Protein AF-M6HCG2-F1 (afdb_monomer)

Radius of gyration: 15.39 Å; Cα contacts (8 Å, |Δi|>4): 133; chains: 1; bounding box: 35×34×44 Å

Sequence (137 aa):
MELQGTQKFNDYQQAISNLPKDYVSIDENFLARYEVEIEVIKEFLDDKGGLHLIQVDEYSTLCRVPSKETLSKVSERTKKLDPIEADIDFVNRCLVYPSSETFSGWINKGAPGLASSVARKIFDLAKLNHEAVSKKL

Structure (mmCIF, N/CA/C/O backbone):
data_AF-M6HCG2-F1
#
_entry.id   AF-M6HCG2-F1
#
loop_
_atom_site.group_PDB
_atom_site.id
_atom_site.type_symbol
_atom_site.label_atom_id
_atom_site.label_alt_id
_atom_site.label_comp_id
_atom_site.label_asym_id
_atom_site.label_entity_id
_atom_site.label_seq_id
_atom_site.pdbx_PDB_ins_code
_atom_site.Cartn_x
_atom_site.Cartn_y
_atom_site.Cartn_z
_atom_site.occupancy
_atom_site.B_iso_or_equiv
_atom_site.auth_seq_id
_atom_site.auth_comp_id
_atom_site.auth_asym_id
_atom_site.auth_atom_id
_atom_site.pdbx_PDB_model_num
ATOM 1 N N . MET A 1 1 ? -7.704 -3.581 29.899 1.00 51.91 1 MET A N 1
ATOM 2 C CA . MET A 1 1 ? -7.858 -2.919 28.583 1.00 51.91 1 MET A CA 1
ATOM 3 C C . MET A 1 1 ? -6.638 -3.097 27.680 1.00 51.91 1 MET A C 1
ATOM 5 O O . MET A 1 1 ? -6.819 -3.118 26.475 1.00 51.91 1 MET A O 1
ATOM 9 N N . GLU A 1 2 ? -5.429 -3.306 28.215 1.00 56.97 2 GLU A N 1
ATOM 10 C CA . GLU A 1 2 ? -4.198 -3.435 27.406 1.00 56.97 2 GLU A CA 1
ATOM 11 C C . GLU A 1 2 ? -4.110 -4.735 26.578 1.00 56.97 2 GLU A C 1
ATOM 13 O O . GLU A 1 2 ? -3.613 -4.722 25.458 1.00 56.97 2 GLU A O 1
ATOM 18 N N . LEU A 1 3 ? -4.680 -5.843 27.067 1.00 62.56 3 LEU A N 1
ATOM 19 C CA . LEU A 1 3 ? -4.647 -7.146 26.380 1.00 62.56 3 LEU A CA 1
ATOM 20 C C . LEU A 1 3 ? -5.424 -7.170 25.047 1.00 62.56 3 LEU A C 1
ATOM 22 O O . LEU A 1 3 ? -5.017 -7.865 24.120 1.00 62.56 3 LEU A O 1
ATOM 26 N N . GLN A 1 4 ? -6.513 -6.398 24.923 1.00 64.56 4 GLN A N 1
ATOM 27 C CA . GLN A 1 4 ? -7.308 -6.341 23.685 1.00 64.56 4 GLN A CA 1
ATOM 28 C C . GLN A 1 4 ? -6.575 -5.608 22.555 1.00 64.56 4 GLN A C 1
ATOM 30 O O . GLN A 1 4 ? -6.674 -6.020 21.402 1.00 64.56 4 GLN A O 1
ATOM 35 N N . GLY A 1 5 ? -5.821 -4.550 22.872 1.00 71.69 5 GLY A N 1
ATOM 36 C CA . GLY A 1 5 ? -5.036 -3.815 21.876 1.00 71.69 5 GLY A CA 1
ATOM 37 C C . GLY A 1 5 ? -3.893 -4.659 21.310 1.00 71.69 5 GLY A C 1
ATOM 38 O O . GLY A 1 5 ? -3.696 -4.700 20.097 1.00 71.69 5 GLY A O 1
ATOM 39 N N . THR A 1 6 ? -3.192 -5.390 22.181 1.00 80.12 6 THR A N 1
ATOM 40 C CA . THR A 1 6 ? -2.101 -6.289 21.783 1.00 80.12 6 THR A CA 1
ATOM 41 C C . THR A 1 6 ? -2.598 -7.446 20.919 1.00 80.12 6 THR A C 1
ATOM 43 O O . THR A 1 6 ? -1.968 -7.760 19.913 1.00 80.12 6 THR A O 1
ATOM 46 N N . GLN A 1 7 ? -3.745 -8.046 21.258 1.00 84.06 7 GLN A N 1
ATOM 47 C CA . GLN A 1 7 ? -4.318 -9.133 20.459 1.00 84.06 7 GLN A CA 1
ATOM 48 C C . GLN A 1 7 ? -4.692 -8.663 19.047 1.00 84.06 7 GLN A C 1
ATOM 50 O O . GLN A 1 7 ? -4.217 -9.247 18.079 1.00 84.06 7 GLN A O 1
ATOM 55 N N . LYS A 1 8 ? -5.432 -7.550 18.917 1.00 84.75 8 LYS A N 1
ATOM 56 C CA . LYS A 1 8 ? -5.800 -6.994 17.602 1.00 84.75 8 LYS A CA 1
ATOM 57 C C . LYS A 1 8 ? -4.581 -6.658 16.738 1.00 84.75 8 LYS A C 1
ATOM 59 O O . LYS A 1 8 ? -4.616 -6.835 15.525 1.00 84.75 8 LYS A O 1
ATOM 64 N N . PHE A 1 9 ? -3.502 -6.165 17.350 1.00 86.25 9 PHE A N 1
ATOM 65 C CA . PHE A 1 9 ? -2.258 -5.893 16.629 1.00 86.25 9 PHE A CA 1
ATOM 66 C C . PHE A 1 9 ? -1.578 -7.178 16.133 1.00 86.25 9 PHE A C 1
ATOM 68 O O . PHE A 1 9 ? -1.109 -7.214 14.996 1.00 86.25 9 PHE A O 1
ATOM 75 N N . ASN A 1 10 ? -1.557 -8.235 16.948 1.00 90.81 10 ASN A N 1
ATOM 76 C CA . ASN A 1 10 ? -1.021 -9.535 16.542 1.00 90.81 10 ASN A CA 1
ATOM 77 C C . ASN A 1 10 ? -1.840 -10.149 15.399 1.00 90.81 10 ASN A C 1
ATOM 79 O O . ASN A 1 10 ? -1.254 -10.612 14.423 1.00 90.81 10 ASN A O 1
ATOM 83 N N . ASP A 1 11 ? -3.171 -10.089 15.482 1.00 91.75 11 ASP A N 1
ATOM 84 C CA . ASP A 1 11 ? -4.069 -10.596 14.437 1.00 91.75 11 ASP A CA 1
ATOM 85 C C . ASP A 1 11 ? -3.858 -9.843 13.115 1.00 91.75 11 ASP A C 1
ATOM 87 O O . ASP A 1 11 ? -3.740 -10.456 12.056 1.00 91.75 11 ASP A O 1
ATOM 91 N N . TYR A 1 12 ? -3.696 -8.517 13.179 1.00 94.12 12 TYR A N 1
ATOM 92 C CA . TYR A 1 12 ? -3.338 -7.682 12.031 1.00 94.12 12 TYR A CA 1
ATOM 93 C C . TYR A 1 12 ? -1.998 -8.088 11.396 1.00 94.12 12 TYR A C 1
ATOM 95 O O . TYR A 1 12 ? -1.907 -8.247 10.178 1.00 94.12 12 TYR A O 1
ATOM 103 N N . GLN A 1 13 ? -0.947 -8.278 12.200 1.00 94.50 13 GLN A N 1
ATOM 104 C CA . GLN A 1 13 ? 0.360 -8.710 11.691 1.00 94.50 13 GLN A CA 1
ATOM 105 C C . GLN A 1 13 ? 0.304 -10.116 11.077 1.00 94.50 13 GLN A C 1
ATOM 107 O O . GLN A 1 13 ? 0.927 -10.365 10.039 1.00 94.50 13 GLN A O 1
ATOM 112 N N . GLN A 1 14 ? -0.467 -11.021 11.680 1.00 95.12 14 GLN A N 1
ATOM 113 C CA . GLN A 1 14 ? -0.667 -12.369 11.162 1.00 95.12 14 GLN A CA 1
ATOM 114 C C . GLN A 1 14 ? -1.435 -12.352 9.836 1.00 95.12 14 GLN A C 1
ATOM 116 O O . GLN A 1 14 ? -1.024 -13.029 8.897 1.00 95.12 14 GLN A O 1
ATOM 121 N N . ALA A 1 15 ? -2.491 -11.542 9.726 1.00 95.38 15 ALA A N 1
ATOM 122 C CA . ALA A 1 15 ? -3.264 -11.396 8.497 1.00 95.38 15 ALA A CA 1
ATOM 123 C C . ALA A 1 15 ? -2.393 -10.901 7.331 1.00 95.38 15 ALA A C 1
ATOM 125 O O . ALA A 1 15 ? -2.424 -11.4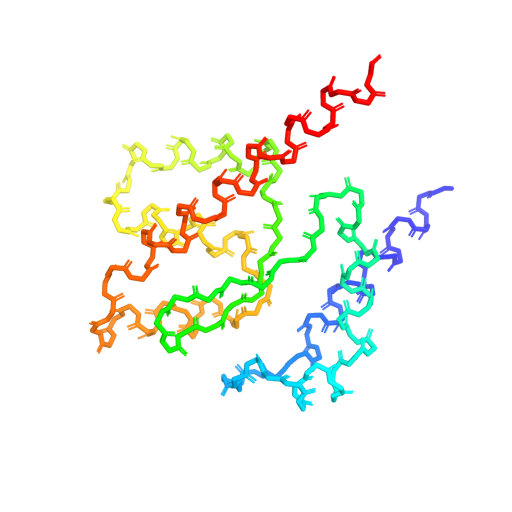86 6.252 1.00 95.38 15 ALA A O 1
ATOM 126 N N . ILE A 1 16 ? -1.535 -9.897 7.561 1.00 95.12 16 ILE A N 1
ATOM 127 C CA . ILE A 1 16 ? -0.561 -9.441 6.552 1.00 95.12 16 ILE A CA 1
ATOM 128 C C . ILE A 1 16 ? 0.400 -10.567 6.163 1.00 95.12 16 ILE A C 1
ATOM 130 O O . ILE A 1 16 ? 0.693 -10.751 4.986 1.00 95.12 16 ILE A O 1
ATOM 134 N N . SER A 1 17 ? 0.877 -11.337 7.140 1.00 94.56 17 SER A N 1
ATOM 135 C CA . SER A 1 17 ? 1.822 -12.434 6.901 1.00 94.56 17 SER A CA 1
ATOM 136 C C . SER A 1 17 ? 1.213 -13.608 6.122 1.00 94.56 17 SER A C 1
ATOM 138 O O . SER A 1 17 ? 1.955 -14.377 5.510 1.00 94.56 17 SER A O 1
ATOM 140 N N . ASN A 1 18 ? -0.115 -13.748 6.148 1.00 95.81 18 ASN A N 1
ATOM 141 C CA . ASN A 1 18 ? -0.862 -14.771 5.416 1.00 95.81 18 ASN A CA 1
ATOM 142 C C . ASN A 1 18 ? -1.162 -14.374 3.960 1.00 95.81 18 ASN A C 1
ATOM 144 O O . ASN A 1 18 ? -1.486 -15.246 3.149 1.00 95.81 18 ASN A O 1
ATOM 148 N N . LEU A 1 19 ? -1.038 -13.088 3.608 1.00 96.06 19 LEU A N 1
ATOM 149 C CA . LEU A 1 19 ? -1.120 -12.650 2.216 1.00 96.06 19 LEU A CA 1
ATOM 150 C C . LEU A 1 19 ? 0.019 -13.281 1.389 1.00 96.06 19 LEU A C 1
ATOM 152 O O . LEU A 1 19 ? 1.085 -13.605 1.925 1.00 96.06 19 LEU A O 1
ATOM 156 N N . PRO A 1 20 ? -0.180 -13.489 0.075 1.00 94.88 20 PRO A N 1
ATOM 157 C CA . PRO A 1 20 ? 0.806 -14.179 -0.745 1.00 94.88 20 PRO A CA 1
ATOM 158 C C . PRO A 1 20 ? 2.138 -13.421 -0.780 1.00 94.88 20 PRO A C 1
ATOM 160 O O . PRO A 1 20 ? 2.183 -12.199 -0.866 1.00 94.88 20 PRO A O 1
ATOM 163 N N . LYS A 1 21 ? 3.252 -14.151 -0.701 1.00 90.44 21 LYS A N 1
ATOM 164 C CA . LYS A 1 21 ? 4.589 -13.535 -0.710 1.00 90.44 21 LYS A CA 1
ATOM 165 C C . LYS A 1 21 ? 4.955 -13.012 -2.095 1.00 90.44 21 LYS A C 1
ATOM 167 O O . LYS A 1 21 ? 5.480 -11.907 -2.223 1.00 90.44 21 LYS A O 1
ATOM 172 N N . ASP A 1 22 ? 4.646 -13.809 -3.112 1.00 93.19 22 ASP A N 1
ATOM 173 C CA . ASP A 1 22 ? 4.753 -13.417 -4.508 1.00 93.19 22 ASP A CA 1
ATOM 174 C C . ASP A 1 22 ? 3.585 -12.516 -4.908 1.00 93.19 22 ASP A C 1
ATOM 176 O O . ASP A 1 22 ? 2.476 -12.607 -4.366 1.00 93.19 22 ASP A O 1
ATOM 180 N N . TYR A 1 23 ? 3.837 -11.638 -5.878 1.00 95.12 23 TYR A N 1
ATOM 181 C CA . TYR A 1 23 ? 2.784 -10.771 -6.377 1.00 95.12 23 TYR A CA 1
ATOM 182 C C . TYR A 1 23 ? 1.706 -11.563 -7.113 1.00 95.12 23 TYR A C 1
ATOM 184 O O . TYR A 1 23 ? 1.985 -12.293 -8.064 1.00 95.12 23 TYR A O 1
ATOM 192 N N . VAL A 1 24 ? 0.467 -11.334 -6.702 1.00 95.19 24 VAL A N 1
ATOM 193 C CA . VAL A 1 24 ? -0.764 -11.756 -7.353 1.00 95.19 24 VAL A CA 1
ATOM 194 C C . VAL A 1 24 ? -1.600 -10.494 -7.539 1.00 95.19 24 VAL A C 1
ATOM 196 O O . VAL A 1 24 ? -1.686 -9.665 -6.631 1.00 95.19 24 VAL A O 1
ATOM 199 N N . SER A 1 25 ? -2.190 -10.330 -8.723 1.00 94.44 25 SER A N 1
ATOM 200 C CA . SER A 1 25 ? -3.062 -9.189 -9.005 1.00 94.44 25 SER A CA 1
ATOM 201 C C . SER A 1 25 ? -4.214 -9.124 -7.999 1.00 94.44 25 SER A C 1
ATOM 203 O O . SER A 1 25 ? -4.755 -10.153 -7.595 1.00 94.44 25 SER A O 1
ATOM 205 N N . ILE A 1 26 ? -4.591 -7.911 -7.595 1.00 95.62 26 ILE A N 1
ATOM 206 C CA . ILE A 1 26 ? -5.694 -7.689 -6.656 1.00 95.62 26 ILE A CA 1
ATOM 207 C C . ILE A 1 26 ? -6.995 -7.582 -7.460 1.00 95.62 26 ILE A C 1
ATOM 209 O O . ILE A 1 26 ? -7.469 -6.487 -7.756 1.00 95.62 26 ILE A O 1
ATOM 213 N N . ASP A 1 27 ? -7.540 -8.731 -7.847 1.00 93.94 27 ASP A N 1
ATOM 214 C CA . ASP A 1 27 ? -8.846 -8.861 -8.502 1.00 93.94 27 ASP A CA 1
ATOM 215 C C . ASP A 1 27 ? -9.899 -9.493 -7.572 1.00 93.94 27 ASP A C 1
ATOM 217 O O . ASP A 1 27 ? -9.626 -9.801 -6.411 1.00 93.94 27 ASP A O 1
ATOM 221 N N . GLU A 1 28 ? -11.123 -9.686 -8.067 1.00 93.62 28 GLU A N 1
ATOM 222 C CA . GLU A 1 28 ? -12.225 -10.270 -7.290 1.00 93.62 28 GLU A CA 1
ATOM 223 C C . GLU A 1 28 ? -11.883 -11.655 -6.716 1.00 93.62 28 GLU A C 1
ATOM 225 O O . GLU A 1 28 ? -12.279 -11.962 -5.592 1.00 93.62 28 GLU A O 1
ATOM 230 N N . ASN A 1 29 ? -11.089 -12.471 -7.420 1.00 95.56 29 ASN A N 1
ATOM 231 C CA . ASN A 1 29 ? -10.663 -13.775 -6.912 1.00 95.56 29 ASN A CA 1
ATOM 232 C C . ASN A 1 29 ? -9.641 -13.632 -5.787 1.00 95.56 29 ASN A C 1
ATOM 234 O O . ASN A 1 29 ? -9.677 -14.411 -4.837 1.00 95.56 29 ASN A O 1
ATOM 238 N N . PHE A 1 30 ? -8.733 -12.654 -5.876 1.00 96.31 30 PHE A N 1
ATOM 239 C CA . PHE A 1 30 ? -7.822 -12.340 -4.775 1.00 96.31 30 PHE A CA 1
ATOM 240 C C . PHE A 1 30 ? -8.618 -11.925 -3.536 1.00 96.31 30 PHE A C 1
ATOM 242 O O . PHE A 1 30 ? -8.396 -12.466 -2.454 1.00 96.31 30 PHE A O 1
ATOM 249 N N . LEU A 1 31 ? -9.576 -11.008 -3.703 1.00 94.94 31 LEU A N 1
ATOM 250 C CA . LEU A 1 31 ? -10.400 -10.509 -2.602 1.00 94.94 31 LEU A CA 1
ATOM 251 C C . LEU A 1 31 ? -11.241 -11.622 -1.965 1.00 94.94 31 LEU A C 1
ATOM 253 O O . LEU A 1 31 ? -11.291 -11.700 -0.745 1.00 94.94 31 LEU A O 1
ATOM 257 N N . ALA A 1 32 ? -11.836 -12.508 -2.768 1.00 96.12 32 ALA A N 1
ATOM 258 C CA . ALA A 1 32 ? -12.601 -13.647 -2.264 1.00 96.12 32 ALA A CA 1
ATOM 259 C C . ALA A 1 32 ? -11.709 -14.689 -1.567 1.00 96.12 32 ALA A C 1
ATOM 261 O O . ALA A 1 32 ? -12.085 -15.264 -0.549 1.00 96.12 32 ALA A O 1
ATOM 262 N N . ARG A 1 33 ? -10.507 -14.942 -2.100 1.00 96.88 33 ARG A N 1
ATOM 263 C CA . ARG A 1 33 ? -9.576 -15.934 -1.542 1.00 96.88 33 ARG A CA 1
ATOM 264 C C . ARG A 1 33 ? -8.985 -15.509 -0.199 1.00 96.88 33 ARG A C 1
ATOM 266 O O . ARG A 1 33 ? -8.743 -16.376 0.635 1.00 96.88 33 ARG A O 1
ATOM 273 N N . TYR A 1 34 ? -8.729 -14.216 -0.025 1.00 96.81 34 TYR A N 1
ATOM 274 C CA . TYR A 1 34 ? -8.106 -13.636 1.169 1.00 96.81 34 TYR A CA 1
ATOM 275 C C . TYR A 1 34 ? -9.082 -12.755 1.959 1.00 96.81 34 TYR A C 1
ATOM 277 O O . TYR A 1 34 ? -8.664 -11.827 2.650 1.00 96.81 34 TYR A O 1
ATOM 285 N N . GLU A 1 35 ? -10.389 -13.013 1.834 1.00 96.31 35 GLU A N 1
ATOM 286 C CA . GLU A 1 35 ? -11.444 -12.214 2.466 1.00 96.31 35 GLU A CA 1
ATOM 287 C C . GLU A 1 35 ? -11.213 -12.093 3.975 1.00 96.31 35 GLU A C 1
ATOM 289 O O . GLU A 1 35 ? -11.224 -10.991 4.514 1.00 96.31 35 GLU A O 1
ATOM 294 N N . VAL A 1 36 ? -10.912 -13.210 4.642 1.00 96.19 36 VAL A N 1
ATOM 295 C CA . VAL A 1 36 ? -10.702 -13.259 6.094 1.00 96.19 36 VAL A CA 1
ATOM 296 C C . VAL A 1 36 ? -9.541 -12.357 6.516 1.00 96.19 36 VAL A C 1
ATOM 298 O O . VAL A 1 36 ? -9.694 -11.531 7.416 1.00 96.19 36 VAL A O 1
ATOM 301 N N . GLU A 1 37 ? -8.386 -12.468 5.858 1.00 97.38 37 GLU A N 1
ATOM 302 C CA . GLU A 1 37 ? -7.226 -11.622 6.137 1.00 97.38 37 GLU A CA 1
ATOM 303 C C . GLU A 1 37 ? -7.529 -10.143 5.868 1.00 97.38 37 GLU A C 1
ATOM 305 O O . GLU A 1 37 ? -7.177 -9.276 6.670 1.00 97.38 37 GLU A O 1
ATOM 310 N N . ILE A 1 38 ? -8.198 -9.846 4.753 1.00 96.50 38 ILE A N 1
ATOM 311 C CA . ILE A 1 38 ? -8.545 -8.481 4.355 1.00 96.50 38 ILE A CA 1
ATOM 312 C C . ILE A 1 38 ? -9.517 -7.849 5.354 1.00 96.50 38 ILE A C 1
ATOM 314 O O . ILE A 1 38 ? -9.334 -6.684 5.708 1.00 96.50 38 ILE A O 1
ATOM 318 N N . GLU A 1 39 ? -10.516 -8.586 5.836 1.00 96.38 39 GLU A N 1
ATOM 319 C CA . GLU A 1 39 ? -11.471 -8.094 6.832 1.00 96.38 39 GLU A CA 1
ATOM 320 C C . GLU A 1 39 ? -10.788 -7.814 8.177 1.00 96.38 39 GLU A C 1
ATOM 322 O O . GLU A 1 39 ? -11.011 -6.753 8.759 1.00 96.38 39 GLU A O 1
ATOM 327 N N . VAL A 1 40 ? -9.86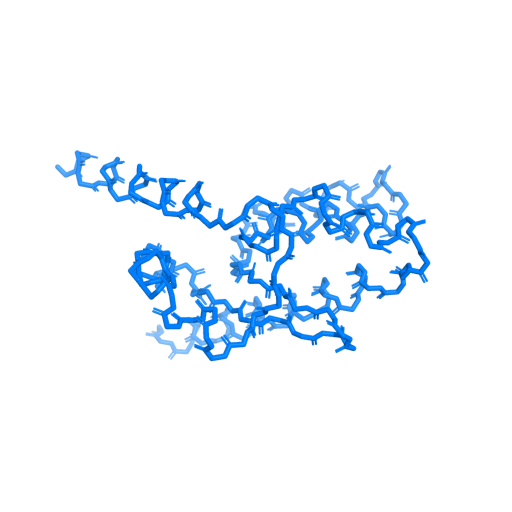8 -8.677 8.630 1.00 96.69 40 VAL A N 1
ATOM 328 C CA . VAL A 1 40 ? -9.057 -8.418 9.838 1.00 96.69 40 VAL A CA 1
ATOM 329 C C . VAL A 1 40 ? -8.214 -7.149 9.676 1.00 96.69 40 VAL A C 1
ATOM 331 O O . VAL A 1 40 ? -8.151 -6.308 10.578 1.00 96.69 40 VAL A O 1
ATOM 334 N N . ILE A 1 41 ? -7.581 -6.974 8.512 1.00 97.00 41 ILE A N 1
ATOM 335 C CA . ILE A 1 41 ? -6.784 -5.782 8.203 1.00 97.00 41 ILE A CA 1
ATOM 336 C C . ILE A 1 41 ? -7.664 -4.527 8.185 1.00 97.00 41 ILE A C 1
ATOM 338 O O . ILE A 1 41 ? -7.272 -3.500 8.744 1.00 97.00 41 ILE A O 1
ATOM 342 N N . LYS A 1 42 ? -8.846 -4.592 7.563 1.00 94.88 42 LYS A N 1
ATOM 343 C CA . LYS A 1 42 ? -9.805 -3.482 7.532 1.00 94.88 42 LYS A CA 1
ATOM 344 C C . LYS A 1 42 ? -10.281 -3.122 8.931 1.00 94.88 42 LYS A C 1
ATOM 346 O O . LYS A 1 42 ? -10.224 -1.946 9.270 1.00 94.88 42 LYS A O 1
ATOM 351 N N . GLU A 1 43 ? -10.679 -4.100 9.746 1.00 94.38 43 GLU A N 1
ATOM 352 C CA . GLU A 1 43 ? -11.139 -3.851 11.117 1.00 94.38 43 GLU A CA 1
ATOM 353 C C . GLU A 1 43 ? -10.049 -3.155 11.939 1.00 94.38 43 GLU A C 1
ATOM 355 O O . GLU A 1 43 ? -10.314 -2.178 12.639 1.00 94.38 43 GLU A O 1
ATOM 360 N N . PHE A 1 44 ? -8.797 -3.605 11.817 1.00 94.00 44 PHE A N 1
ATOM 361 C CA . PHE A 1 44 ? -7.683 -2.968 12.512 1.00 94.00 44 PHE A CA 1
ATOM 362 C C . PHE A 1 44 ? -7.409 -1.536 12.025 1.00 94.00 44 PHE A C 1
ATOM 364 O O . PHE A 1 44 ? -6.885 -0.716 12.784 1.00 94.00 44 PHE A O 1
ATOM 371 N N . LEU A 1 45 ? -7.698 -1.227 10.760 1.00 93.44 45 LEU A N 1
ATOM 372 C CA . LEU A 1 45 ? -7.424 0.075 10.155 1.00 93.44 45 LEU A CA 1
ATOM 373 C C . LEU A 1 45 ? -8.629 1.023 10.150 1.00 93.44 45 LEU A C 1
ATOM 375 O O . LEU A 1 45 ? -8.443 2.180 9.778 1.00 93.44 45 LEU A O 1
ATOM 379 N N . ASP A 1 46 ? -9.818 0.589 10.569 1.00 89.75 46 ASP A N 1
ATOM 380 C CA . ASP A 1 46 ? -11.058 1.380 10.530 1.00 89.75 46 ASP A CA 1
ATOM 381 C C . ASP A 1 46 ? -10.903 2.731 11.249 1.00 89.75 46 ASP A C 1
ATOM 383 O O . ASP A 1 46 ? -11.101 3.796 10.660 1.00 89.75 46 ASP A O 1
ATOM 387 N N . ASP A 1 47 ? -10.370 2.708 12.476 1.00 86.50 47 ASP A N 1
ATOM 388 C CA . ASP A 1 47 ? -10.085 3.911 13.270 1.00 86.50 47 ASP A CA 1
ATOM 389 C C . ASP A 1 47 ? -8.894 4.738 12.740 1.00 86.50 47 ASP A C 1
ATOM 391 O O . ASP A 1 47 ?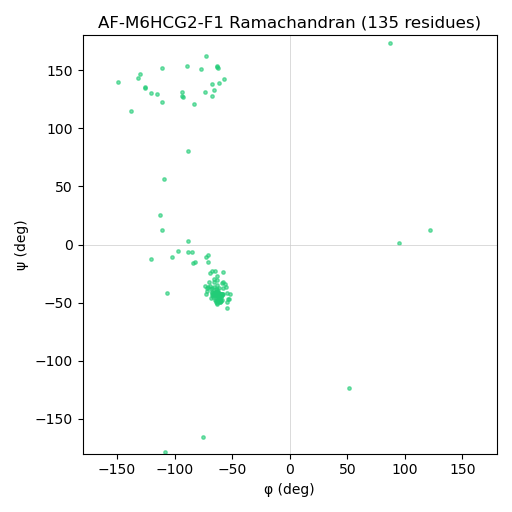 -8.648 5.863 13.180 1.00 86.50 47 ASP A O 1
ATOM 395 N N . LYS A 1 48 ? -8.151 4.190 11.772 1.00 88.06 48 LYS A N 1
ATOM 396 C CA . LYS A 1 48 ? -6.889 4.730 11.242 1.00 88.06 48 LYS A CA 1
ATOM 397 C C . LYS A 1 48 ? -7.017 5.244 9.808 1.00 88.06 48 LYS A C 1
ATOM 399 O O . LYS A 1 48 ? -6.002 5.530 9.176 1.00 88.06 48 LYS A O 1
ATOM 404 N N . GLY A 1 49 ? -8.243 5.388 9.305 1.00 87.44 49 GLY A N 1
ATOM 405 C CA . GLY A 1 49 ? -8.538 5.871 7.952 1.00 87.44 49 GLY A CA 1
ATOM 406 C C . GLY A 1 49 ? -8.739 4.765 6.911 1.00 87.44 49 GLY A C 1
ATOM 407 O O . GLY A 1 49 ? -8.993 5.077 5.750 1.00 87.44 49 GLY A O 1
ATOM 408 N N . GLY A 1 50 ? -8.663 3.496 7.313 1.00 92.50 50 GLY A N 1
ATOM 409 C CA . GLY A 1 50 ? -9.023 2.338 6.501 1.00 92.50 50 GLY A CA 1
ATOM 410 C C . GLY A 1 50 ? -7.911 1.779 5.610 1.00 92.50 50 GLY A C 1
ATOM 411 O O . GLY A 1 50 ? -6.810 2.329 5.487 1.00 92.50 50 GLY A O 1
ATOM 412 N N . LEU A 1 51 ? -8.240 0.644 4.991 1.00 96.06 51 LEU A N 1
ATOM 413 C CA . LEU A 1 51 ? -7.458 -0.022 3.954 1.00 96.06 51 LEU A CA 1
ATOM 414 C C . LEU A 1 51 ? -7.944 0.436 2.575 1.00 96.06 51 LEU A C 1
ATOM 416 O O . LEU A 1 51 ? -9.141 0.394 2.300 1.00 96.06 51 LEU A O 1
ATOM 420 N N . HIS A 1 52 ? -7.020 0.822 1.698 1.00 96.50 52 HIS A N 1
ATOM 421 C CA . HIS A 1 52 ? -7.335 1.356 0.374 1.00 96.50 52 HIS A CA 1
ATOM 422 C C . HIS A 1 52 ? -6.619 0.584 -0.725 1.00 96.50 52 HIS A C 1
ATOM 424 O O . HIS A 1 52 ? -5.416 0.340 -0.641 1.00 96.50 52 HIS A O 1
ATOM 430 N N . LEU A 1 53 ? -7.357 0.256 -1.783 1.00 96.62 53 LEU A N 1
ATOM 431 C CA . LEU A 1 53 ? -6.793 -0.236 -3.032 1.00 96.62 53 LEU A CA 1
ATOM 432 C C . LEU A 1 53 ? -6.336 0.957 -3.877 1.00 96.62 53 LEU A C 1
ATOM 434 O O . LEU A 1 53 ? -7.134 1.819 -4.243 1.00 96.62 53 LEU A O 1
ATOM 438 N N . ILE A 1 54 ? -5.049 0.993 -4.203 1.00 96.62 54 ILE A N 1
ATOM 439 C CA . ILE A 1 54 ? -4.459 1.973 -5.108 1.00 96.62 54 ILE A CA 1
ATOM 440 C C . ILE A 1 54 ? -4.047 1.257 -6.387 1.00 96.62 54 ILE A C 1
ATOM 442 O O . ILE A 1 54 ? -3.251 0.323 -6.357 1.00 96.62 54 ILE A O 1
ATOM 446 N N . GLN A 1 55 ? -4.588 1.729 -7.508 1.00 94.94 55 GLN A N 1
ATOM 447 C CA . GLN A 1 55 ? -4.266 1.231 -8.843 1.00 94.94 55 GLN A CA 1
ATOM 448 C C . GLN A 1 55 ? -3.585 2.333 -9.654 1.00 94.94 55 GLN A C 1
ATOM 450 O O . GLN A 1 55 ? -4.072 3.475 -9.703 1.00 94.94 55 GLN A O 1
ATOM 455 N N . VAL A 1 56 ? -2.445 2.003 -10.253 1.00 94.75 56 VAL A N 1
ATOM 456 C CA . VAL A 1 56 ? -1.675 2.859 -11.160 1.00 94.75 56 VAL A CA 1
ATOM 457 C C . VAL A 1 56 ? -1.203 1.982 -12.312 1.00 94.75 56 VAL A C 1
ATOM 459 O O . VAL A 1 56 ? -0.416 1.063 -12.098 1.00 94.75 56 VAL A O 1
ATOM 462 N N . ASP A 1 57 ? -1.699 2.264 -13.515 1.00 90.69 57 ASP A N 1
ATOM 463 C CA . ASP A 1 57 ? -1.497 1.425 -14.699 1.00 90.69 57 ASP A CA 1
ATOM 464 C C . ASP A 1 57 ? -1.870 -0.044 -14.414 1.00 90.69 57 ASP A C 1
ATOM 466 O O . ASP A 1 57 ? -2.993 -0.323 -13.993 1.00 90.69 57 ASP A O 1
ATOM 470 N N . GLU A 1 58 ? -0.943 -0.979 -14.614 1.00 90.88 58 GLU A N 1
ATOM 471 C CA . GLU A 1 58 ? -1.118 -2.410 -14.330 1.00 90.88 58 GLU A CA 1
ATOM 472 C C . GLU A 1 58 ? -0.824 -2.799 -12.868 1.00 90.88 58 GLU A C 1
ATOM 474 O O . GLU A 1 58 ? -1.061 -3.937 -12.463 1.00 90.88 58 GLU A O 1
ATOM 479 N N . TYR A 1 59 ? -0.324 -1.866 -12.053 1.00 94.81 59 TYR A N 1
ATOM 480 C CA . TYR A 1 59 ? 0.092 -2.132 -10.681 1.00 94.81 59 TYR A CA 1
ATOM 481 C C . TYR A 1 59 ? -1.032 -1.842 -9.693 1.00 94.81 59 TYR A C 1
ATOM 483 O O . TYR A 1 59 ? -1.589 -0.743 -9.643 1.00 94.81 59 TYR A O 1
ATOM 491 N N . SER A 1 60 ? -1.319 -2.829 -8.849 1.00 96.25 60 SER A N 1
ATOM 492 C CA . SER A 1 60 ? -2.297 -2.711 -7.767 1.00 96.25 60 SER A CA 1
ATOM 493 C C . SER A 1 60 ? -1.635 -2.957 -6.415 1.00 96.25 60 SER A C 1
ATOM 495 O O . SER A 1 60 ? -0.943 -3.962 -6.236 1.00 96.25 60 SER A O 1
ATOM 497 N N . THR A 1 61 ? -1.875 -2.055 -5.463 1.00 97.50 61 THR A N 1
ATOM 498 C CA . THR A 1 61 ? -1.347 -2.112 -4.093 1.00 97.50 61 THR A CA 1
ATOM 499 C C . THR A 1 61 ? -2.452 -1.883 -3.064 1.00 97.50 61 THR A C 1
ATOM 501 O O . THR A 1 61 ? -3.307 -1.022 -3.265 1.00 97.50 61 THR A O 1
ATOM 504 N N . LEU A 1 62 ? -2.401 -2.580 -1.930 1.00 97.75 62 LEU A N 1
ATOM 505 C CA . LEU A 1 62 ? -3.173 -2.240 -0.736 1.00 97.75 62 LEU A CA 1
ATOM 506 C C . LEU A 1 62 ? -2.331 -1.342 0.166 1.00 97.75 62 LEU A C 1
ATOM 508 O O . LEU A 1 62 ? -1.209 -1.699 0.536 1.00 97.75 62 LEU A O 1
ATOM 512 N N . CYS A 1 63 ? -2.882 -0.195 0.547 1.00 97.00 63 CYS A N 1
ATOM 513 C CA . CYS A 1 63 ? -2.213 0.781 1.394 1.00 97.00 63 CYS A CA 1
ATOM 514 C C . CYS A 1 63 ? -3.105 1.211 2.560 1.00 97.00 63 CYS A C 1
ATOM 516 O O . CYS A 1 63 ? -4.321 1.335 2.427 1.00 97.00 63 CYS A O 1
ATOM 518 N N . ARG A 1 64 ? -2.482 1.495 3.703 1.00 95.31 64 ARG A N 1
ATOM 519 C CA . ARG A 1 64 ? -3.118 2.182 4.832 1.00 95.31 64 ARG A CA 1
ATOM 520 C C . ARG A 1 64 ? -2.948 3.691 4.695 1.00 95.31 64 ARG A C 1
ATOM 522 O O . ARG A 1 64 ? -1.949 4.164 4.149 1.00 95.31 64 ARG A O 1
ATOM 529 N N . VAL A 1 65 ? -3.872 4.453 5.271 1.00 93.56 65 VAL A N 1
ATOM 530 C CA . VAL A 1 65 ? -3.696 5.904 5.409 1.00 93.56 65 VAL A CA 1
ATOM 531 C C . VAL A 1 65 ? -2.521 6.186 6.365 1.00 93.56 65 VAL A C 1
ATOM 533 O O . VAL A 1 65 ? -2.420 5.562 7.429 1.00 93.56 65 VAL A O 1
ATOM 536 N N . PRO A 1 66 ? -1.591 7.096 6.02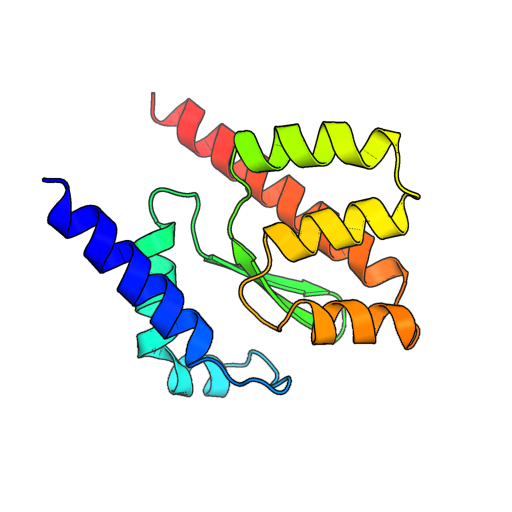0 1.00 92.38 66 PRO A N 1
ATOM 537 C CA . PRO A 1 66 ? -0.472 7.428 6.890 1.00 92.38 66 PRO A CA 1
ATOM 538 C C . PRO A 1 66 ? -0.957 8.137 8.156 1.00 92.38 66 PRO A C 1
ATOM 540 O O . PRO A 1 66 ? -1.784 9.048 8.116 1.00 92.38 66 PRO A O 1
ATOM 543 N N . SER A 1 67 ? -0.379 7.764 9.298 1.00 89.25 67 SER A N 1
ATOM 544 C CA . SER A 1 67 ? -0.591 8.487 10.553 1.00 89.25 67 SER A CA 1
ATOM 545 C C . SER A 1 67 ? 0.138 9.835 10.545 1.00 89.25 67 SER A C 1
ATOM 547 O O . SER A 1 67 ? 1.108 10.022 9.806 1.00 89.25 67 SER A O 1
ATOM 549 N N . LYS A 1 68 ? -0.253 10.755 11.440 1.00 86.44 68 LYS A N 1
ATOM 550 C CA . LYS A 1 68 ? 0.484 12.017 11.661 1.00 86.44 68 LYS A CA 1
ATOM 551 C C . LYS A 1 68 ? 1.974 11.770 11.916 1.00 86.44 68 LYS A C 1
ATOM 553 O O . LYS A 1 68 ? 2.810 12.437 11.322 1.00 86.44 68 LYS A O 1
ATOM 558 N N . GLU A 1 69 ? 2.301 10.760 12.722 1.00 87.88 69 GLU A N 1
ATOM 559 C CA . GLU A 1 69 ? 3.690 10.364 12.981 1.00 87.88 69 GLU A CA 1
ATOM 560 C C . GLU A 1 69 ? 4.418 9.914 11.704 1.00 87.88 69 GLU A C 1
ATOM 562 O O . GLU A 1 69 ? 5.570 10.286 11.479 1.00 87.88 69 GLU A O 1
ATOM 567 N N . THR A 1 70 ? 3.744 9.142 10.843 1.00 87.81 70 THR A N 1
ATOM 568 C CA . THR A 1 70 ? 4.309 8.699 9.559 1.00 87.81 70 THR A CA 1
ATOM 569 C C . THR A 1 70 ? 4.621 9.905 8.672 1.00 87.81 70 THR A C 1
ATOM 571 O O . THR A 1 70 ? 5.725 9.997 8.143 1.00 87.81 70 THR A O 1
ATOM 574 N N . LEU A 1 71 ? 3.689 10.858 8.569 1.00 87.94 71 LEU A N 1
ATOM 575 C CA . LEU A 1 71 ? 3.869 12.091 7.797 1.00 87.94 71 LEU A CA 1
ATOM 576 C C . LEU A 1 71 ? 5.030 12.943 8.329 1.00 87.94 71 LEU A C 1
ATOM 578 O O . LEU A 1 71 ? 5.836 13.435 7.540 1.00 87.94 71 LEU A O 1
ATOM 582 N N . SER A 1 72 ? 5.155 13.082 9.652 1.00 87.00 72 SER A N 1
ATOM 583 C CA . SER A 1 72 ? 6.275 13.797 10.276 1.00 87.00 72 SER A CA 1
ATOM 584 C C . SER A 1 72 ? 7.618 13.146 9.943 1.00 87.00 72 SER A C 1
ATOM 586 O O . SER A 1 72 ? 8.517 13.831 9.459 1.00 87.00 72 SER A O 1
ATOM 588 N N . LYS A 1 73 ? 7.737 11.822 10.113 1.00 87.12 73 LYS A N 1
ATOM 589 C CA . LYS A 1 73 ? 8.967 11.073 9.801 1.00 87.12 73 LYS A CA 1
ATOM 590 C C . LYS A 1 73 ? 9.355 11.198 8.328 1.00 87.12 73 LYS A C 1
ATOM 592 O O . LYS A 1 73 ? 10.526 11.398 8.017 1.00 87.12 73 LYS A O 1
ATOM 597 N N . VAL A 1 74 ? 8.382 11.099 7.425 1.00 85.69 74 VAL A N 1
ATOM 598 C CA . VAL A 1 74 ? 8.610 11.224 5.977 1.00 85.69 74 VAL A CA 1
ATOM 599 C C . VAL A 1 74 ? 9.105 12.626 5.640 1.00 85.69 74 VAL A C 1
ATOM 601 O O . VAL A 1 74 ? 10.148 12.752 5.013 1.00 85.69 74 VAL A O 1
ATOM 604 N N . SER A 1 75 ? 8.454 13.673 6.157 1.00 85.31 75 SER A N 1
ATOM 605 C CA . SER A 1 75 ? 8.873 15.070 5.962 1.00 85.31 75 SER A CA 1
ATOM 606 C C . SER A 1 75 ? 10.324 15.331 6.391 1.00 85.31 75 SER A C 1
ATOM 608 O O . SER A 1 75 ? 11.051 16.086 5.742 1.00 85.31 75 SER A O 1
ATOM 610 N N . GLU A 1 76 ? 10.791 14.681 7.461 1.00 87.94 76 GLU A N 1
ATOM 611 C CA . GLU A 1 76 ? 12.192 14.769 7.881 1.00 87.94 76 GLU A CA 1
ATOM 612 C C . GLU A 1 76 ? 13.150 14.011 6.954 1.00 87.94 76 GLU A C 1
ATOM 614 O O . GLU A 1 76 ? 14.244 14.509 6.671 1.00 87.94 76 GLU A O 1
ATOM 619 N N . ARG A 1 77 ? 12.763 12.822 6.474 1.00 84.31 77 ARG A N 1
ATOM 620 C CA . ARG A 1 77 ? 13.605 12.004 5.586 1.00 84.31 77 ARG A CA 1
ATOM 621 C C . ARG A 1 77 ? 13.684 12.557 4.168 1.00 84.31 77 ARG A C 1
ATOM 623 O O . ARG A 1 77 ? 14.767 12.517 3.597 1.00 84.31 77 ARG A O 1
ATOM 630 N N . THR A 1 78 ? 12.610 13.138 3.635 1.00 84.75 78 THR A N 1
ATOM 631 C CA . THR A 1 78 ? 12.590 13.758 2.297 1.00 84.75 78 THR A CA 1
ATOM 632 C C . THR A 1 78 ? 13.637 14.867 2.152 1.00 84.75 78 THR A C 1
ATOM 634 O O . THR A 1 78 ? 14.106 15.130 1.055 1.00 84.75 78 THR A O 1
ATOM 637 N N . LYS A 1 79 ? 14.082 15.489 3.253 1.00 85.62 79 LYS A N 1
ATOM 638 C CA . LYS A 1 79 ? 15.177 16.478 3.234 1.00 85.62 79 LYS A CA 1
ATOM 639 C C . LYS A 1 79 ? 16.561 15.871 2.966 1.00 85.62 79 LYS A C 1
ATOM 641 O O . LYS A 1 79 ? 17.508 16.619 2.751 1.00 85.62 79 LYS A O 1
ATOM 646 N N . LYS A 1 80 ? 16.700 14.548 3.082 1.00 89.50 80 LYS A N 1
ATOM 647 C CA . LYS A 1 80 ? 17.973 13.810 3.035 1.00 89.50 80 LYS A CA 1
ATOM 648 C C . LYS A 1 80 ? 18.041 12.779 1.907 1.00 89.50 80 LYS A C 1
ATOM 650 O O . LYS A 1 80 ? 19.110 12.221 1.698 1.00 89.50 80 LYS A O 1
ATOM 655 N N . LEU A 1 81 ? 16.913 12.483 1.271 1.00 87.88 81 LEU A N 1
ATOM 656 C CA . LEU A 1 81 ? 16.773 11.464 0.237 1.00 87.88 81 LEU A CA 1
ATOM 657 C C . LEU A 1 81 ? 16.519 12.134 -1.109 1.00 87.88 81 LEU A C 1
ATOM 659 O O . LEU A 1 81 ? 15.899 13.200 -1.159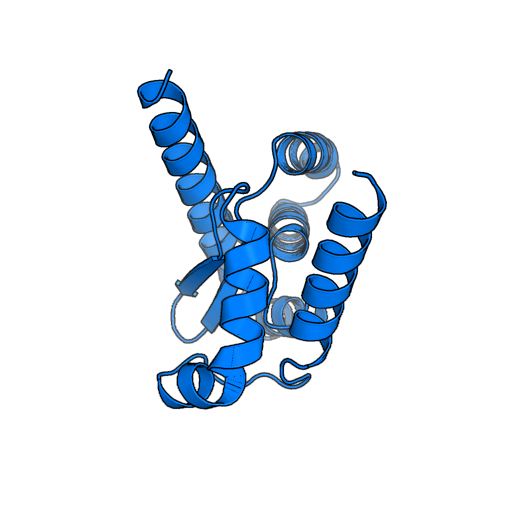 1.00 87.88 81 LEU A O 1
ATOM 663 N N . ASP A 1 82 ? 16.933 11.478 -2.188 1.00 90.19 82 ASP A N 1
ATOM 664 C CA . ASP A 1 82 ? 16.504 11.869 -3.523 1.00 90.19 82 ASP A CA 1
ATOM 665 C C . ASP A 1 82 ? 14.975 11.714 -3.668 1.00 90.19 82 ASP A C 1
ATOM 667 O O . ASP A 1 82 ? 14.368 10.875 -2.991 1.00 90.19 82 ASP A O 1
ATOM 671 N N . PRO A 1 83 ? 14.309 12.492 -4.545 1.00 88.50 83 PRO A N 1
ATOM 672 C CA . PRO A 1 83 ? 12.844 12.525 -4.618 1.00 88.50 83 PRO A CA 1
ATOM 673 C C . PRO A 1 83 ? 12.186 11.150 -4.802 1.00 88.50 83 PRO A C 1
ATOM 675 O O . PRO A 1 83 ? 11.203 10.840 -4.134 1.00 88.50 83 PRO A O 1
ATOM 678 N N . ILE A 1 84 ? 12.765 10.300 -5.655 1.00 89.12 84 ILE A N 1
ATOM 679 C CA . ILE A 1 84 ? 12.249 8.948 -5.911 1.00 89.12 84 ILE A CA 1
ATOM 680 C C . ILE A 1 84 ? 12.409 8.063 -4.668 1.00 89.12 84 ILE A C 1
ATOM 682 O O . ILE A 1 84 ? 11.488 7.334 -4.311 1.00 89.12 84 ILE A O 1
ATOM 686 N N . GLU A 1 85 ? 13.547 8.138 -3.974 1.00 91.50 85 GLU A N 1
ATOM 687 C CA . GLU A 1 85 ? 13.773 7.371 -2.744 1.00 91.50 85 GLU A CA 1
ATOM 688 C C . GLU A 1 85 ? 12.842 7.815 -1.613 1.00 91.50 85 GLU A C 1
ATOM 690 O O . GLU A 1 85 ? 12.363 6.985 -0.838 1.00 91.50 85 GLU A O 1
ATOM 695 N N . ALA A 1 86 ? 12.553 9.116 -1.531 1.00 92.06 86 ALA A N 1
ATOM 696 C CA . ALA A 1 86 ? 11.586 9.654 -0.585 1.00 92.06 86 ALA A CA 1
ATOM 697 C C . ALA A 1 86 ? 10.169 9.120 -0.857 1.00 92.06 86 ALA A C 1
ATOM 699 O O . ALA A 1 86 ? 9.483 8.718 0.086 1.00 92.06 86 ALA A O 1
ATOM 700 N N . ASP A 1 87 ? 9.752 9.060 -2.125 1.00 93.81 87 ASP A N 1
ATOM 701 C CA . ASP A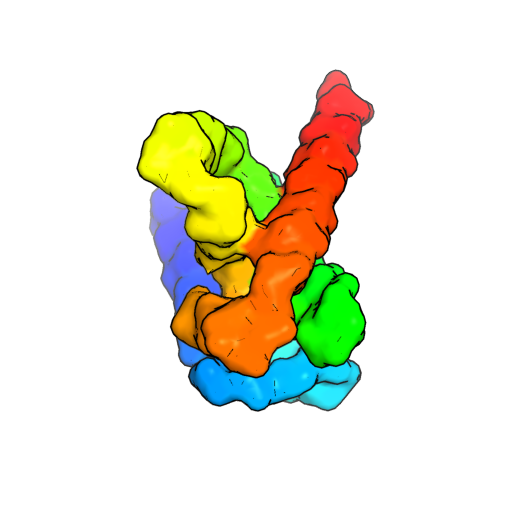 1 87 ? 8.462 8.484 -2.515 1.00 93.81 87 ASP A CA 1
ATOM 702 C C . ASP A 1 87 ? 8.403 6.980 -2.208 1.00 93.81 87 ASP A C 1
ATOM 704 O O . ASP A 1 87 ? 7.413 6.503 -1.654 1.00 93.81 87 ASP A O 1
ATOM 708 N N . ILE A 1 88 ? 9.475 6.231 -2.486 1.00 94.06 88 ILE A N 1
ATOM 709 C CA . ILE A 1 88 ? 9.571 4.800 -2.153 1.00 94.06 88 ILE A CA 1
ATOM 710 C C . ILE A 1 88 ? 9.468 4.574 -0.644 1.00 94.06 88 ILE A C 1
ATOM 712 O O . ILE A 1 88 ? 8.684 3.730 -0.206 1.00 94.06 88 ILE A O 1
ATOM 716 N N . ASP A 1 89 ? 10.229 5.318 0.168 1.00 93.38 89 ASP A N 1
ATOM 717 C CA . ASP A 1 89 ? 10.164 5.224 1.634 1.00 93.38 89 ASP A CA 1
ATOM 718 C C . ASP A 1 89 ? 8.752 5.535 2.137 1.00 93.38 89 ASP A C 1
ATOM 720 O O . ASP A 1 89 ? 8.229 4.818 2.995 1.00 93.38 89 ASP A O 1
ATOM 724 N N . PHE A 1 90 ? 8.105 6.559 1.577 1.00 94.81 90 PHE A N 1
ATOM 725 C CA . PHE A 1 90 ? 6.749 6.920 1.959 1.00 94.81 90 PHE A CA 1
ATOM 726 C C . PHE A 1 90 ? 5.732 5.826 1.621 1.00 94.81 90 PHE A C 1
ATOM 728 O O . PHE A 1 90 ? 4.963 5.423 2.501 1.00 94.81 90 PHE A O 1
ATOM 735 N N . VAL A 1 91 ? 5.750 5.313 0.387 1.00 96.12 91 VAL A N 1
ATOM 736 C CA . VAL A 1 91 ? 4.855 4.228 -0.031 1.00 96.12 91 VAL A CA 1
ATOM 737 C C . VAL A 1 91 ? 5.094 2.993 0.828 1.00 96.12 91 VAL A C 1
ATOM 739 O O . VAL A 1 91 ? 4.140 2.473 1.396 1.00 96.12 91 VAL A O 1
ATOM 742 N N . ASN A 1 92 ? 6.347 2.579 1.032 1.00 94.88 92 ASN A N 1
ATOM 743 C CA . ASN A 1 92 ? 6.687 1.396 1.828 1.00 94.88 92 ASN A CA 1
ATOM 744 C C . ASN A 1 92 ? 6.180 1.471 3.273 1.00 94.88 92 ASN A C 1
ATOM 746 O O . ASN A 1 92 ? 5.783 0.456 3.838 1.00 94.88 92 ASN A O 1
ATOM 750 N N . ARG A 1 93 ? 6.131 2.662 3.881 1.00 93.88 93 ARG A N 1
ATOM 751 C CA . ARG A 1 93 ? 5.556 2.840 5.229 1.00 93.88 93 ARG A CA 1
ATOM 752 C C . ARG A 1 93 ? 4.043 2.659 5.267 1.00 93.88 93 ARG A C 1
ATOM 754 O O . ARG A 1 93 ? 3.492 2.384 6.337 1.00 93.88 93 ARG A O 1
ATOM 761 N N . CYS A 1 94 ? 3.379 2.872 4.141 1.00 95.69 94 CYS A N 1
ATOM 762 C CA . CYS A 1 94 ? 1.931 2.790 3.996 1.00 95.69 94 CYS A CA 1
ATOM 763 C C . CYS A 1 94 ? 1.490 1.486 3.321 1.00 95.69 94 CYS A C 1
ATOM 765 O O . CYS A 1 94 ? 0.301 1.185 3.305 1.00 95.69 94 CYS A O 1
ATOM 767 N N . LEU A 1 95 ? 2.424 0.717 2.769 1.00 96.38 95 LEU A N 1
ATOM 768 C CA . LEU A 1 95 ? 2.157 -0.491 2.011 1.00 96.38 95 LEU A CA 1
ATOM 769 C C . LEU A 1 95 ? 1.734 -1.634 2.940 1.00 96.38 95 LEU A C 1
ATOM 771 O O . LEU A 1 95 ? 2.379 -1.904 3.951 1.00 96.38 95 LEU A O 1
ATOM 775 N N . VAL A 1 96 ? 0.637 -2.292 2.579 1.00 96.88 96 VAL A N 1
ATOM 776 C CA . VAL A 1 96 ? 0.149 -3.531 3.201 1.00 96.88 96 VAL A CA 1
ATOM 777 C C . VAL A 1 96 ? 0.396 -4.705 2.257 1.00 96.88 96 VAL A C 1
ATOM 779 O O . VAL A 1 96 ? 0.836 -5.765 2.691 1.00 96.88 96 VAL A O 1
ATOM 782 N N . TYR A 1 97 ? 0.144 -4.500 0.963 1.00 97.56 97 TYR A N 1
ATOM 783 C CA . TYR A 1 97 ? 0.408 -5.472 -0.091 1.00 97.56 97 TYR A CA 1
ATOM 784 C C . TYR A 1 97 ? 0.752 -4.747 -1.404 1.00 97.56 97 TYR A 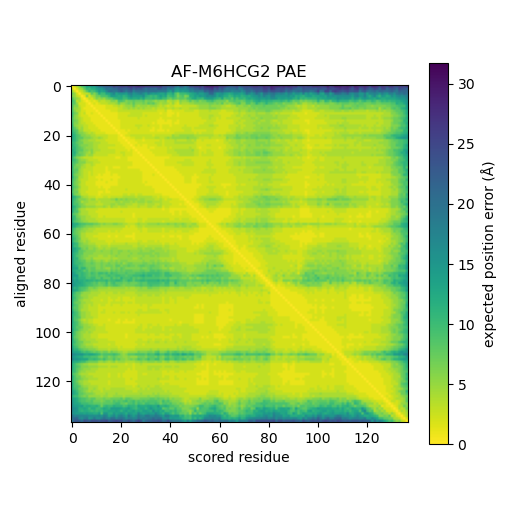C 1
ATOM 786 O O . TYR A 1 97 ? 0.093 -3.755 -1.719 1.00 97.56 97 TYR A O 1
ATOM 794 N N . PRO A 1 98 ? 1.723 -5.211 -2.205 1.00 96.62 98 PRO A N 1
ATOM 795 C CA . PRO A 1 98 ? 2.601 -6.356 -1.961 1.00 96.62 98 PRO A CA 1
ATOM 796 C C . PRO A 1 98 ? 3.694 -6.048 -0.928 1.00 96.62 98 PRO A C 1
ATOM 798 O O . PRO A 1 98 ? 3.625 -5.053 -0.213 1.00 96.62 98 PRO A O 1
ATOM 801 N N . SER A 1 99 ? 4.716 -6.899 -0.833 1.00 94.94 99 SER A N 1
ATOM 802 C CA . SER A 1 99 ? 5.906 -6.600 -0.034 1.00 94.94 99 SER A CA 1
ATOM 803 C C . SER A 1 99 ? 6.655 -5.366 -0.569 1.00 94.94 99 SER A C 1
ATOM 805 O O . SER A 1 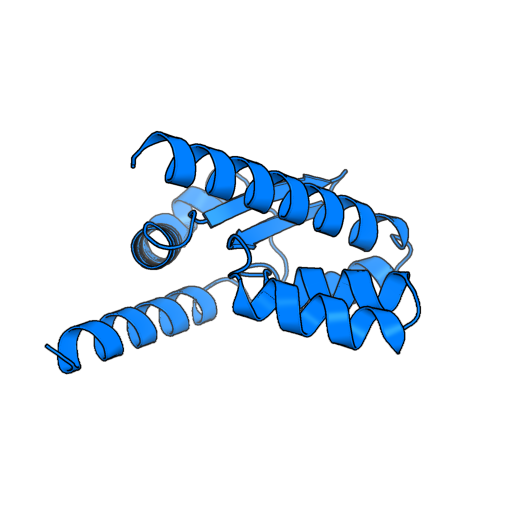99 ? 6.632 -5.067 -1.768 1.00 94.94 99 SER A O 1
ATOM 807 N N . SER A 1 100 ? 7.381 -4.669 0.312 1.00 94.38 100 SER A N 1
ATOM 808 C CA . SER A 1 100 ? 8.238 -3.535 -0.074 1.00 94.38 100 SER A CA 1
ATOM 809 C C . SER A 1 100 ? 9.300 -3.920 -1.108 1.00 94.38 100 SER A C 1
ATOM 811 O O . SER A 1 100 ? 9.660 -3.102 -1.955 1.00 94.38 100 SER A O 1
ATOM 813 N N . GLU A 1 101 ? 9.794 -5.161 -1.055 1.00 95.00 101 GLU A N 1
ATOM 814 C CA . GLU A 1 101 ? 10.752 -5.699 -2.027 1.00 95.00 101 GLU A CA 1
ATOM 815 C C . GLU A 1 101 ? 10.123 -5.802 -3.419 1.00 95.00 101 GLU A C 1
ATOM 817 O O . GLU A 1 101 ? 10.693 -5.300 -4.386 1.00 95.00 101 GLU A O 1
ATOM 822 N N . THR A 1 102 ? 8.915 -6.364 -3.513 1.00 95.62 102 THR A N 1
ATOM 823 C CA . THR A 1 102 ? 8.165 -6.455 -4.770 1.00 95.62 102 THR A CA 1
ATOM 824 C C . THR A 1 102 ? 7.897 -5.072 -5.354 1.00 95.62 102 THR A C 1
ATOM 826 O O . THR A 1 102 ? 8.185 -4.838 -6.528 1.00 95.62 102 THR A O 1
ATOM 829 N N . PHE A 1 103 ? 7.407 -4.137 -4.533 1.00 95.75 103 PHE A N 1
ATOM 830 C CA . PHE A 1 103 ? 7.119 -2.773 -4.975 1.00 95.75 103 PHE A CA 1
ATOM 831 C C . PHE A 1 103 ? 8.376 -2.055 -5.488 1.00 95.75 103 PHE A C 1
ATOM 833 O O . PHE A 1 103 ? 8.384 -1.500 -6.587 1.00 95.75 103 PHE A O 1
ATOM 840 N N . SER A 1 104 ? 9.474 -2.128 -4.730 1.00 94.12 104 SER A N 1
ATOM 841 C CA . SER A 1 104 ? 10.763 -1.550 -5.134 1.00 94.12 104 SER A CA 1
ATOM 842 C C . SER A 1 104 ? 11.311 -2.226 -6.399 1.00 94.12 104 SER A C 1
ATOM 844 O O . SER A 1 104 ? 11.902 -1.575 -7.262 1.00 94.12 104 SER A O 1
ATOM 846 N N . GLY A 1 105 ? 11.067 -3.529 -6.555 1.00 94.38 105 GLY A N 1
ATOM 847 C CA . GLY A 1 105 ? 11.416 -4.300 -7.741 1.00 94.38 105 GLY A CA 1
ATOM 848 C C . GLY A 1 105 ? 10.723 -3.809 -9.013 1.00 94.38 105 GLY A C 1
ATOM 849 O O . GLY A 1 105 ? 11.357 -3.796 -10.065 1.00 94.38 105 GLY A O 1
ATOM 850 N N . TRP A 1 106 ? 9.463 -3.368 -8.944 1.00 95.00 106 TRP A N 1
ATOM 851 C CA . TRP A 1 106 ? 8.759 -2.787 -10.098 1.00 95.00 106 TRP A CA 1
ATOM 852 C C . TRP A 1 106 ? 9.414 -1.499 -10.586 1.00 95.00 106 TRP A C 1
ATOM 854 O O . TRP A 1 106 ? 9.632 -1.313 -11.782 1.00 95.00 106 TRP A O 1
ATOM 864 N N . ILE A 1 107 ? 9.803 -0.644 -9.646 1.00 94.06 107 ILE A N 1
ATOM 865 C CA . ILE A 1 107 ? 10.462 0.629 -9.938 1.00 94.06 107 ILE A CA 1
ATOM 866 C C . ILE A 1 107 ? 11.809 0.386 -10.617 1.00 94.06 107 ILE A C 1
ATOM 868 O O . ILE A 1 107 ? 12.072 0.928 -11.691 1.00 94.06 107 ILE A O 1
ATOM 872 N N . ASN A 1 108 ? 12.612 -0.519 -10.053 1.00 91.19 108 ASN A N 1
ATOM 873 C CA . ASN A 1 108 ? 13.917 -0.891 -10.599 1.00 91.19 108 ASN A CA 1
ATOM 874 C C . ASN A 1 108 ? 13.828 -1.582 -11.972 1.00 91.19 108 ASN A C 1
ATOM 876 O O . ASN A 1 108 ? 14.795 -1.561 -12.730 1.00 91.19 108 ASN A O 1
ATOM 880 N N . LYS A 1 109 ? 12.681 -2.187 -12.309 1.00 92.00 109 LYS A N 1
ATOM 881 C CA . LYS A 1 109 ? 12.433 -2.864 -13.593 1.00 92.00 109 LYS A CA 1
ATOM 882 C C . LYS A 1 109 ? 11.891 -1.947 -14.693 1.00 92.00 109 LYS A C 1
ATOM 884 O O . LYS A 1 109 ? 11.640 -2.433 -15.792 1.00 92.00 109 LYS A O 1
ATOM 889 N N . GLY A 1 110 ? 11.749 -0.647 -14.432 1.00 88.75 110 GLY A N 1
ATOM 890 C CA . GLY A 1 110 ? 11.397 0.332 -15.464 1.00 88.75 110 GLY A CA 1
ATOM 891 C C . GLY A 1 110 ? 10.119 1.126 -15.211 1.00 88.75 110 GLY A C 1
ATOM 892 O O . GLY A 1 110 ? 9.684 1.832 -16.116 1.00 88.75 110 GLY A O 1
ATOM 893 N N . ALA A 1 111 ? 9.552 1.082 -14.001 1.00 90.62 111 ALA A N 1
ATOM 894 C CA . ALA A 1 111 ? 8.405 1.907 -13.611 1.00 90.62 111 ALA A CA 1
ATOM 895 C C . ALA A 1 111 ? 8.775 3.022 -12.599 1.00 90.62 111 ALA A C 1
ATOM 897 O O . ALA A 1 111 ? 8.187 3.089 -11.519 1.00 90.62 111 ALA A O 1
ATOM 898 N N . PRO A 1 112 ? 9.734 3.931 -12.888 1.00 84.19 112 PRO A N 1
ATOM 899 C CA . PRO A 1 112 ? 10.179 4.942 -11.921 1.00 84.19 112 PRO A CA 1
ATOM 900 C C . PRO A 1 112 ? 9.081 5.933 -11.509 1.00 84.19 112 PRO A C 1
ATOM 902 O O . PRO A 1 112 ? 9.064 6.385 -10.368 1.00 84.19 112 PRO A O 1
ATOM 905 N N . GLY A 1 113 ? 8.124 6.227 -12.397 1.00 92.38 113 GLY A N 1
ATOM 906 C CA . GLY A 1 113 ? 6.981 7.100 -12.096 1.00 92.38 113 GLY A CA 1
ATOM 907 C C . GLY A 1 113 ? 5.926 6.477 -11.172 1.00 92.38 113 GLY A C 1
ATOM 908 O O . GLY A 1 113 ? 5.037 7.186 -10.688 1.00 92.38 113 GLY A O 1
ATOM 909 N N . LEU A 1 114 ? 6.012 5.168 -10.907 1.00 94.94 114 LEU A N 1
ATOM 910 C CA . LEU A 1 114 ? 5.053 4.458 -10.065 1.00 94.94 114 LEU A CA 1
ATOM 911 C C . LEU A 1 114 ? 5.103 4.956 -8.617 1.00 94.94 114 LEU A C 1
ATOM 913 O O . LEU A 1 114 ? 4.054 5.217 -8.030 1.00 94.94 114 LEU A O 1
ATOM 917 N N . ALA A 1 115 ? 6.310 5.147 -8.071 1.00 94.50 115 ALA A N 1
ATOM 918 C CA . ALA A 1 115 ? 6.514 5.613 -6.699 1.00 94.50 115 ALA A CA 1
ATOM 919 C C . ALA A 1 115 ? 5.774 6.929 -6.442 1.00 94.50 115 ALA A C 1
ATOM 921 O O . ALA A 1 115 ? 4.916 6.995 -5.563 1.00 94.50 115 ALA A O 1
ATOM 922 N N . SER A 1 116 ? 6.030 7.940 -7.273 1.00 95.25 116 SER A N 1
ATOM 923 C CA . SER A 1 116 ? 5.401 9.256 -7.158 1.00 95.25 116 SER A CA 1
ATOM 924 C C . SER A 1 116 ? 3.885 9.206 -7.355 1.00 95.25 116 SER A C 1
ATOM 926 O O . SER A 1 116 ? 3.139 9.892 -6.653 1.00 95.25 116 SER A O 1
ATOM 928 N N . SER A 1 117 ? 3.399 8.374 -8.282 1.00 96.56 117 SER A N 1
ATOM 929 C CA . SER A 1 117 ? 1.963 8.234 -8.553 1.00 96.56 117 SER A CA 1
ATOM 930 C C . SER A 1 117 ? 1.213 7.613 -7.372 1.00 96.56 117 SER A C 1
ATOM 932 O O . SER A 1 117 ? 0.163 8.119 -6.966 1.00 96.56 117 SER A O 1
ATOM 934 N N . VAL A 1 118 ? 1.763 6.547 -6.784 1.00 96.69 118 VAL A N 1
ATOM 935 C CA . VAL A 1 118 ? 1.191 5.894 -5.598 1.00 96.69 118 VAL A CA 1
ATOM 936 C C . VAL A 1 118 ? 1.307 6.812 -4.381 1.00 96.69 118 VAL A C 1
ATOM 938 O O . VAL A 1 118 ? 0.311 7.030 -3.692 1.00 96.69 118 VAL A O 1
ATOM 941 N N . ALA A 1 119 ? 2.472 7.431 -4.161 1.00 95.31 119 ALA A N 1
ATOM 942 C CA . ALA A 1 119 ? 2.696 8.395 -3.085 1.00 95.31 119 ALA A CA 1
ATOM 943 C C . ALA A 1 119 ? 1.652 9.518 -3.109 1.00 95.31 119 ALA A C 1
ATOM 945 O O . ALA A 1 119 ? 1.024 9.813 -2.091 1.00 95.31 119 ALA A O 1
ATOM 946 N N . ARG A 1 120 ? 1.389 10.103 -4.282 1.00 95.50 120 ARG A N 1
ATOM 947 C CA . ARG A 1 120 ? 0.375 11.152 -4.434 1.00 95.50 120 ARG A CA 1
ATOM 948 C C . ARG A 1 120 ? -1.021 10.677 -4.035 1.00 95.50 120 ARG A C 1
ATOM 950 O O . ARG A 1 120 ? -1.702 11.376 -3.289 1.00 95.50 120 ARG A O 1
ATOM 957 N N . LYS A 1 121 ? -1.427 9.482 -4.473 1.00 96.44 121 LYS A N 1
ATOM 958 C CA . LYS A 1 121 ? -2.730 8.903 -4.105 1.00 96.44 121 LYS A CA 1
ATOM 959 C C . LYS A 1 121 ? -2.844 8.674 -2.596 1.00 96.44 121 LYS A C 1
ATOM 961 O O . LYS A 1 121 ? -3.869 9.012 -2.013 1.00 96.44 121 LYS A O 1
ATOM 966 N N . ILE A 1 122 ? -1.783 8.193 -1.945 1.00 95.50 122 ILE A N 1
ATOM 967 C CA . ILE A 1 122 ? -1.734 8.043 -0.479 1.00 95.50 122 ILE A CA 1
ATOM 968 C C . ILE A 1 122 ? -1.868 9.405 0.220 1.00 95.50 122 ILE A C 1
ATOM 970 O O . ILE A 1 122 ? -2.602 9.533 1.201 1.00 95.50 122 ILE A O 1
ATOM 974 N N . PHE A 1 123 ? -1.191 10.441 -0.282 1.00 92.06 123 PHE A N 1
ATOM 975 C CA . PHE A 1 123 ? -1.314 11.796 0.259 1.00 92.06 123 PHE A CA 1
ATOM 976 C C . PHE A 1 123 ? -2.732 12.355 0.133 1.00 92.06 123 PHE A C 1
ATOM 978 O O . PHE A 1 123 ? -3.227 12.981 1.071 1.00 92.06 123 PHE A O 1
ATOM 985 N N . ASP A 1 124 ? -3.394 12.135 -0.999 1.00 92.38 124 ASP A N 1
ATOM 986 C CA . ASP A 1 124 ? -4.761 12.609 -1.206 1.00 92.38 124 ASP A CA 1
ATOM 987 C C . ASP A 1 124 ? -5.755 11.866 -0.295 1.00 92.38 124 ASP A C 1
ATOM 989 O O . ASP A 1 124 ? -6.616 12.506 0.310 1.00 92.38 124 ASP A O 1
ATOM 993 N N . LEU A 1 125 ? -5.563 10.560 -0.061 1.00 91.44 125 LEU A N 1
ATOM 994 C CA . LEU A 1 125 ? -6.311 9.813 0.961 1.00 91.44 125 LEU A CA 1
ATOM 995 C C . LEU A 1 125 ? -6.118 10.400 2.367 1.00 91.44 125 LEU A C 1
ATOM 997 O O . LEU A 1 125 ? -7.081 10.549 3.118 1.00 91.44 125 LEU A O 1
ATOM 1001 N N . ALA A 1 126 ? -4.887 10.777 2.723 1.00 89.25 126 ALA A N 1
ATOM 1002 C CA . ALA A 1 126 ? -4.598 11.388 4.018 1.00 89.25 126 ALA A CA 1
ATOM 1003 C C . ALA A 1 126 ? -5.311 12.737 4.205 1.00 89.25 126 ALA A C 1
ATOM 1005 O O . ALA A 1 126 ? -5.831 13.007 5.291 1.00 89.25 126 ALA A O 1
ATOM 1006 N N . LYS A 1 127 ? -5.378 13.566 3.153 1.00 87.19 127 LYS A N 1
ATOM 1007 C CA . LYS A 1 127 ? -6.126 14.836 3.172 1.00 87.19 127 LYS A CA 1
ATOM 1008 C C . LYS A 1 127 ? -7.618 14.597 3.369 1.00 87.19 127 LYS A C 1
ATOM 1010 O O . LYS A 1 127 ? -8.188 15.152 4.305 1.00 87.19 127 LYS A O 1
ATOM 1015 N N . LEU A 1 128 ? -8.212 13.715 2.562 1.00 83.88 128 LEU A N 1
ATOM 1016 C CA . LEU A 1 128 ? -9.635 13.379 2.650 1.00 83.88 128 LEU A CA 1
ATOM 1017 C C . LEU A 1 128 ? -10.004 12.843 4.036 1.00 83.88 128 LEU A C 1
ATOM 1019 O O . LEU A 1 128 ? -11.015 13.248 4.610 1.00 83.88 128 LEU A O 1
ATOM 1023 N N . ASN A 1 129 ? -9.161 11.977 4.605 1.00 82.31 129 ASN A N 1
ATOM 1024 C CA . ASN A 1 129 ? -9.367 11.454 5.951 1.00 82.31 129 ASN A CA 1
ATOM 1025 C C . ASN A 1 129 ? -9.301 12.569 7.009 1.00 82.31 129 ASN A C 1
ATOM 1027 O O . ASN A 1 129 ? -10.149 12.634 7.896 1.00 82.31 129 ASN A O 1
ATOM 1031 N N . HIS A 1 130 ? -8.335 13.487 6.901 1.00 75.94 130 HIS A N 1
ATOM 1032 C CA . HIS A 1 130 ? -8.231 14.624 7.815 1.00 75.94 130 HIS A CA 1
ATOM 1033 C C . HIS A 1 130 ? -9.462 15.540 7.733 1.00 75.94 130 HIS A C 1
ATOM 1035 O O . HIS A 1 130 ? -10.012 15.924 8.762 1.00 75.94 130 HIS A O 1
ATOM 1041 N N . GLU A 1 131 ? -9.935 15.850 6.525 1.00 74.69 131 GLU A N 1
ATOM 1042 C CA . GLU A 1 131 ? -11.144 16.653 6.312 1.00 74.69 131 GLU A CA 1
ATOM 1043 C C . GLU A 1 131 ? -12.402 15.972 6.864 1.00 74.69 131 GLU A C 1
ATOM 1045 O O . GLU A 1 131 ? -13.237 16.627 7.490 1.00 74.69 131 GLU A O 1
ATOM 1050 N N . ALA A 1 132 ? -12.541 14.659 6.664 1.00 70.81 132 ALA A N 1
ATOM 1051 C CA . ALA A 1 132 ? -13.671 13.887 7.172 1.00 70.81 132 ALA A CA 1
ATOM 1052 C C . ALA A 1 132 ? -13.702 13.855 8.707 1.00 70.81 132 ALA A C 1
ATOM 1054 O O . ALA A 1 132 ? -14.768 14.007 9.301 1.00 70.81 132 AL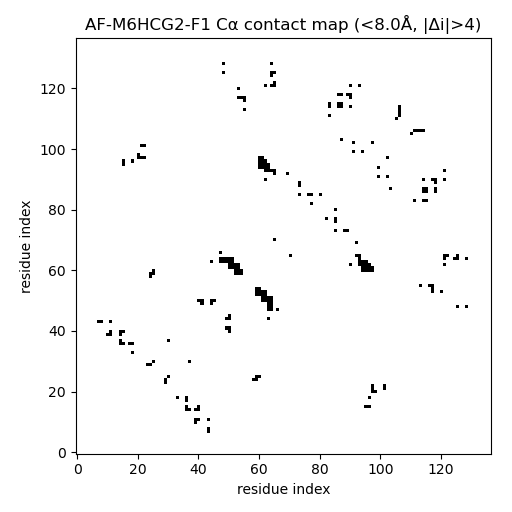A A O 1
ATOM 1055 N N . VAL A 1 133 ? -12.542 13.700 9.353 1.00 71.12 133 VAL A N 1
ATOM 1056 C CA . VAL A 1 133 ? -12.424 13.742 10.818 1.00 71.12 133 VAL A CA 1
ATOM 1057 C C . VAL A 1 133 ? -12.707 15.147 11.352 1.00 71.12 133 VAL A C 1
ATOM 1059 O O . VAL A 1 133 ? -13.460 15.282 12.311 1.00 71.12 133 VAL A O 1
ATOM 1062 N N . SER A 1 134 ? -12.181 16.201 10.718 1.00 67.06 134 SER A N 1
ATOM 1063 C CA . SER A 1 134 ? -12.431 17.587 11.140 1.00 67.06 134 SER A CA 1
ATOM 1064 C C . SER A 1 134 ? -13.900 18.009 11.041 1.00 67.06 134 SER A C 1
ATOM 1066 O O . SER A 1 134 ? -14.310 18.879 11.796 1.00 67.06 134 SER A O 1
ATOM 1068 N N . LYS A 1 135 ? -14.694 17.410 10.144 1.00 63.75 135 LYS A N 1
ATOM 1069 C CA . LYS A 1 135 ? -16.141 17.676 10.015 1.00 63.75 135 LYS A CA 1
ATOM 1070 C C . LYS A 1 135 ? -17.017 16.900 11.009 1.00 63.75 135 LYS A C 1
ATOM 1072 O O . LYS A 1 135 ? -18.199 17.206 11.121 1.00 63.75 135 LYS A O 1
ATOM 1077 N N . LYS A 1 136 ? -16.479 15.865 11.664 1.00 59.53 136 LYS A N 1
ATOM 1078 C CA . LYS A 1 136 ? -17.190 15.051 12.670 1.00 59.53 136 LYS A CA 1
ATOM 1079 C C . LYS A 1 136 ? -17.069 15.612 14.097 1.00 59.53 136 LYS A C 1
ATOM 1081 O O . LYS A 1 136 ? -17.690 15.055 15.001 1.00 59.53 136 LYS A O 1
ATOM 1086 N N . LEU A 1 137 ? -16.259 16.656 14.286 1.00 44.38 137 LEU A N 1
ATOM 1087 C CA . LEU A 1 137 ? -16.071 17.411 15.530 1.00 44.38 137 LEU A CA 1
ATOM 1088 C C . LEU A 1 137 ? -16.928 18.680 15.509 1.00 44.38 137 LEU A C 1
ATOM 1090 O O . LEU A 1 137 ? -17.409 19.056 16.598 1.00 44.38 137 LEU A O 1
#

Foldseek 3Di:
DVVVLVVLVVLLVVLLVPQDQDDDQPDPVSCVVSVVSQVSNQVSQVVVLGWDWDDDPRDIFIWGQDDPVLVVVLVVCCVPDDPLVSLLSSRQVGTSDDHSVVVVVVCVVPPSCPSVRSSVVSVVSNVVSVVVVVVVD

Mean predicted aligned error: 4.8 Å

Solvent-accessible surface area (backbone atoms only — not comparable to full-atom values): 7689 Å² total; per-residue (Å²): 121,69,68,62,58,55,49,53,51,50,52,33,54,49,29,54,69,69,47,73,82,65,93,68,76,82,45,73,68,44,50,66,74,42,39,70,36,51,50,48,43,31,64,68,22,53,92,54,67,24,68,41,83,48,76,56,91,91,48,62,33,36,30,42,39,63,49,73,66,51,53,54,54,44,63,62,47,46,77,79,39,58,73,67,58,31,23,43,54,50,37,50,76,23,47,66,32,56,50,61,66,59,56,52,47,48,34,78,73,74,38,66,67,50,36,55,55,51,31,51,54,46,50,52,51,37,50,54,46,52,54,56,54,64,72,75,109

pLDDT: mean 89.98, std 9.57, range [44.38, 97.75]

Secondary structure (DSSP, 8-state):
-HHHHHHHHHHHHHHHHHS-SS----SHHHHHHTHHHHHHHHHHHGGGT-EEEEEETTEEEEEEPPPHHHHHHHHHHHTTS-HHHHHHHHHHHHEEES-HHHHHHHHHTT-HHHHHHHHHHHHHHHHHHHHHHHT--

Organism: NCBI:txid1001601

Nearest PDB structures (foldseek):
  1ylm-assembly1_B  TM=2.346E-01  e=1.231E+00  Bacillus subtilis subsp. subtilis str. 168
  2jbw-assembly2_C  TM=3.593E-01  e=5.497E+00  Paenarthrobacter nicotinovorans
  7xjl-assembly1_F  TM=2.089E-01  e=2.378E+00  Homo sapiens
  8j8h-assembly1_B  TM=2.861E-01  e=6.195E+00  Thermoflavifilum thermophilum